Protein 3O3Y (pdb70)

Radius of gyration: 16.65 Å; Cα contacts (8 Å, |Δi|>4): 1; chains: 1; bounding box: 28×27×44 Å

B-factor: mean 24.25, std 10.55, range [11.46, 58.09]

Structure (mmCIF, N/CA/C/O backbone):
data_3O3Y
#
_entry.id   3O3Y
#
_cell.length_a   33.036
_cell.length_b   33.036
_cell.length_c   48.900
_cell.angle_alpha   90.00
_cell.angle_beta   90.00
_cell.angle_gamma   120.00
#
_symmetry.space_group_name_H-M   'P 31 2 1'
#
loop_
_entity.id
_entity.type
_entity.pdbx_description
1 polymer 'chimeric alpha+alpha/beta peptide based on the CHR domain sequence of gp41'
2 non-polymer 'CHLORIDE ION'
3 water water
#
loop_
_atom_site.group_PDB
_atom_site.id
_atom_site.type_symbol
_atom_site.label_atom_id
_atom_site.label_alt_id
_atom_site.label_comp_id
_atom_site.label_asym_id
_atom_site.label_entity_id
_atom_site.label_seq_id
_atom_site.pdbx_PDB_ins_code
_atom_site.Cartn_x
_atom_site.Cartn_y
_atom_site.Cartn_z
_atom_site.occupancy
_atom_site.B_i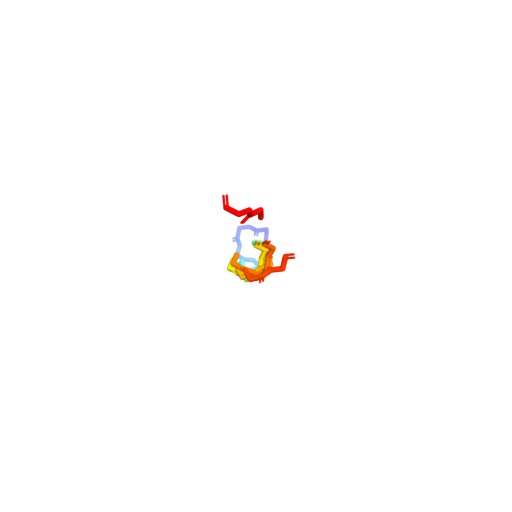so_or_equiv
_atom_site.auth_seq_id
_atom_site.auth_comp_id
_atom_site.auth_asym_id
_atom_site.auth_atom_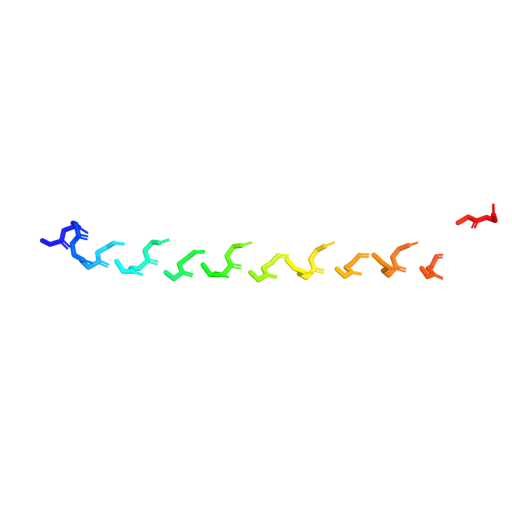id
_atom_site.pdbx_PDB_model_num
ATOM 1 N N . THR A 1 3 ? -3.942 3.343 18.888 1.00 47.00 2 THR A N 1
ATOM 2 C CA . THR A 1 3 ? -5.088 4.208 19.120 1.00 44.32 2 THR A CA 1
ATOM 3 C C . THR A 1 3 ? -5.411 5.053 17.890 1.00 42.77 2 THR A C 1
ATOM 4 O O . THR A 1 3 ? -6.445 4.818 17.255 1.00 44.74 2 THR A O 1
ATOM 9 N N . TRP A 1 4 ? -4.537 6.005 17.538 1.00 39.83 3 TRP A N 1
ATOM 10 C CA A TRP A 1 4 ? -4.814 6.924 16.408 0.50 37.97 3 TRP A CA 1
ATOM 11 C CA B TRP A 1 4 ? -4.798 6.903 16.414 0.50 38.86 3 TRP A CA 1
ATOM 12 C C . TRP A 1 4 ? -4.816 6.180 15.063 1.00 37.48 3 TRP A C 1
ATOM 13 O O . TRP A 1 4 ? -5.805 6.221 14.334 1.00 31.62 3 TRP A O 1
ATOM 53 N N . GLU A 1 5 ? -3.731 5.500 14.734 1.00 38.64 4 GLU A N 1
ATOM 54 C CA . GLU A 1 5 ? -3.672 4.716 13.496 1.00 40.21 4 GLU A CA 1
ATOM 55 C C . GLU A 1 5 ? -4.922 3.864 13.279 1.00 38.26 4 GLU A C 1
ATOM 56 O O . GLU A 1 5 ? -5.456 3.841 12.177 1.00 38.69 4 GLU A O 1
ATOM 62 N N . ALA A 1 6 ? -5.388 3.162 14.307 1.00 34.72 5 ALA A N 1
ATOM 63 C CA . ALA A 1 6 ? -6.510 2.250 14.117 1.00 33.42 5 ALA A CA 1
ATOM 64 C C . ALA A 1 6 ? -7.822 3.024 14.092 1.00 30.56 5 ALA A C 1
ATOM 65 O O . ALA A 1 6 ? -8.537 3.050 13.056 1.00 28.80 5 ALA A O 1
ATOM 72 N N . TRP A 1 7 ? -8.130 3.690 15.199 1.00 23.96 6 TRP A N 1
ATOM 73 C CA . TRP A 1 7 ? -9.487 4.189 15.412 1.00 22.67 6 TRP A CA 1
ATOM 74 C C . TRP A 1 7 ? -9.708 5.531 14.730 1.00 21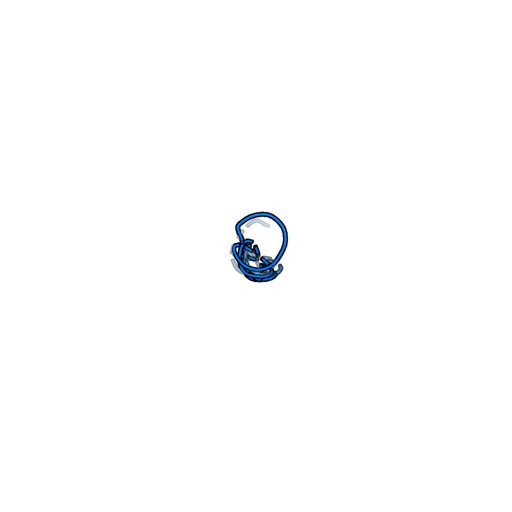.65 6 TRP A C 1
ATOM 75 O O . TRP A 1 7 ? -10.635 5.723 13.942 1.00 20.58 6 TRP A O 1
ATOM 96 N N . ASP A 1 8 ? -8.875 6.504 15.048 1.00 21.52 7 ASP A N 1
ATOM 97 C CA . ASP A 1 8 ? -9.114 7.849 14.488 1.00 22.25 7 ASP A CA 1
ATOM 98 C C . ASP A 1 8 ? -8.821 7.831 12.999 1.00 20.41 7 ASP A C 1
ATOM 99 O O . ASP A 1 8 ? -9.572 8.431 12.254 1.00 21.14 7 ASP A O 1
ATOM 124 N N . ALA A 1 10 ? -9.913 4.668 10.918 1.00 16.98 9 ALA A N 1
ATOM 125 C CA . ALA A 1 10 ? -11.315 4.398 10.630 1.00 16.89 9 ALA A CA 1
ATOM 126 C C . ALA A 1 10 ? -12.226 5.607 10.496 1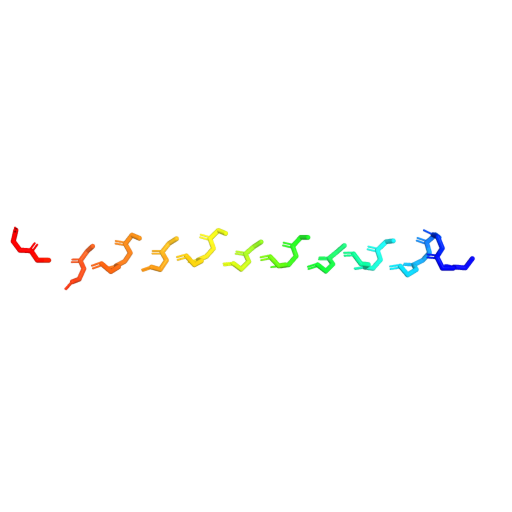.00 14.08 9 ALA A C 1
ATOM 127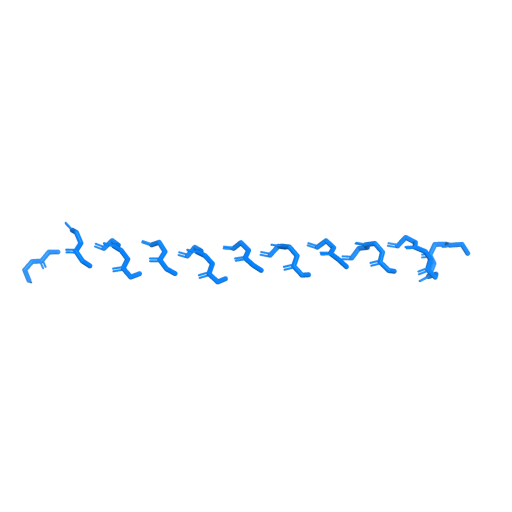 O O . ALA A 1 10 ? -13.007 5.710 9.548 1.00 14.08 9 ALA A O 1
ATOM 134 N N . ILE A 1 11 ? -12.139 6.492 11.458 1.00 13.99 10 ILE A N 1
ATOM 135 C CA . ILE A 1 11 ? -13.025 7.618 11.476 1.00 13.22 10 ILE A CA 1
ATOM 136 C C . ILE A 1 11 ? -12.692 8.606 10.358 1.00 13.83 10 ILE A C 1
ATOM 137 O O . ILE A 1 11 ? -13.588 9.091 9.685 1.00 14.09 10 ILE A O 1
ATOM 153 N N . ALA A 1 12 ? -11.422 8.913 10.187 1.00 14.05 11 ALA A N 1
ATOM 154 C CA . ALA A 1 12 ? -11.019 9.894 9.196 1.00 14.22 11 ALA A CA 1
ATOM 155 C C . ALA A 1 12 ? -11.150 9.403 7.769 1.00 13.61 11 ALA A C 1
ATOM 156 O O . ALA A 1 12 ? -11.422 10.172 6.865 1.00 14.86 11 ALA A O 1
ATOM 181 N N . TYR A 1 14 ? -14.168 7.017 7.084 1.00 13.13 13 TYR A N 1
ATOM 182 C CA . TYR A 1 14 ? -15.520 7.557 7.077 1.00 12.42 13 TYR A CA 1
ATOM 183 C C . TYR A 1 14 ? -15.687 9.008 6.692 1.00 12.07 13 TYR A C 1
ATOM 184 O O . TYR A 1 14 ? -16.534 9.354 5.861 1.00 13.49 13 TYR A O 1
ATOM 202 N N . ALA A 1 15 ? -14.888 9.873 7.295 1.00 11.82 14 ALA A N 1
ATOM 203 C CA . ALA A 1 15 ? -15.048 11.289 7.049 1.00 12.73 14 ALA A CA 1
ATOM 204 C C . ALA A 1 15 ? -14.658 11.675 5.603 1.00 12.56 14 ALA A C 1
ATOM 205 O O . ALA A 1 15 ? -15.327 12.471 4.984 1.00 14.33 14 ALA A O 1
ATOM 229 N N . ARG A 1 17 ? -15.344 8.957 2.847 1.00 13.72 16 ARG A N 1
ATOM 230 C CA . ARG A 1 17 ? -16.694 8.660 2.416 1.00 14.35 16 ARG A CA 1
ATOM 231 C C . ARG A 1 17 ? -17.647 9.840 2.394 1.00 12.12 16 ARG A C 1
ATOM 232 O O . ARG A 1 17 ? -18.295 10.059 1.400 1.00 13.25 16 ARG A O 1
ATOM 253 N N . ILE A 1 18 ? -17.731 10.576 3.488 1.00 11.46 17 ILE A N 1
ATOM 254 C CA . ILE A 1 18 ? -18.684 11.673 3.518 1.00 12.26 17 ILE A CA 1
ATOM 255 C C . ILE A 1 18 ? -18.257 12.869 2.659 1.00 13.06 17 ILE A C 1
ATOM 256 O O . ILE A 1 18 ? -19.044 13.414 1.912 1.00 12.50 17 ILE A O 1
ATOM 272 N N . GLU A 1 19 ? -16.999 13.231 2.730 1.00 12.01 18 GLU A N 1
ATOM 273 C CA . GLU A 1 19 ? -16.523 14.353 1.966 1.00 13.20 18 GLU A CA 1
ATOM 274 C C . GLU A 1 19 ? -16.559 14.126 0.465 1.00 12.38 18 GLU A C 1
ATOM 275 O O . GLU A 1 19 ? -16.914 15.010 -0.309 1.00 13.02 18 GLU A O 1
ATOM 304 N N . LEU A 1 21 ? -19.161 11.464 -0.956 1.00 12.07 20 LEU A N 1
ATOM 305 C CA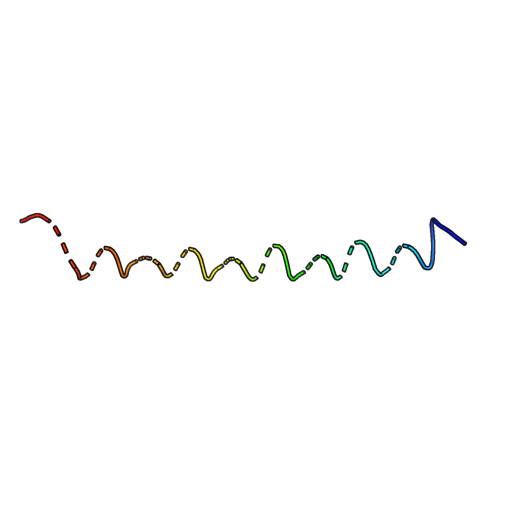 . LEU A 1 21 ? -20.564 11.785 -1.093 1.00 12.95 20 LEU A CA 1
ATOM 306 C C . LEU A 1 21 ? -20.888 13.223 -1.391 1.00 12.27 20 LEU A C 1
ATOM 307 O O . LEU A 1 21 ? -21.618 13.483 -2.327 1.00 13.32 20 LEU A O 1
ATOM 323 N N . ILE A 1 22 ? -20.333 14.154 -0.612 1.00 12.16 21 ILE A N 1
ATOM 324 C CA . ILE A 1 22 ? -20.657 15.572 -0.807 1.00 11.71 21 ILE A CA 1
ATOM 325 C C . ILE A 1 22 ? -20.092 16.058 -2.133 1.00 11.73 21 ILE A C 1
ATOM 326 O O . ILE A 1 22 ? -20.801 16.621 -2.938 1.00 12.43 21 ILE A O 1
ATOM 358 N N . ALA A 1 24 ? -19.730 13.644 -5.193 1.00 12.86 23 ALA A N 1
ATOM 359 C CA . ALA A 1 24 ? -20.908 13.200 -5.940 1.00 12.25 23 ALA A CA 1
ATOM 360 C C . ALA A 1 24 ? -22.098 14.159 -6.001 1.00 11.70 23 ALA A C 1
ATOM 361 O O . ALA A 1 24 ? -22.649 14.408 -7.076 1.00 13.14 23 ALA A O 1
ATOM 368 N N . ALA A 1 25 ? -22.524 14.641 -4.833 1.00 11.97 24 ALA A N 1
ATOM 369 C CA . ALA A 1 25 ? -23.701 15.467 -4.771 1.00 12.14 24 ALA A CA 1
ATOM 370 C C . ALA A 1 25 ? -23.491 16.838 -5.418 1.00 12.40 24 ALA A C 1
ATOM 371 O O . ALA A 1 25 ? -24.368 17.337 -6.081 1.00 13.69 24 ALA A O 1
ATOM 378 N N . GLN A 1 26 ? -22.297 17.419 -5.236 1.00 12.65 25 GLN A N 1
ATOM 379 C CA . GLN A 1 26 ? -21.983 18.737 -5.756 1.00 13.53 25 GLN A CA 1
ATOM 380 C C . GLN A 1 26 ? -21.673 18.715 -7.259 1.00 14.30 25 GLN A C 1
ATOM 381 O O . GLN A 1 26 ? -21.949 19.667 -7.950 1.00 15.88 25 GLN A O 1
ATOM 413 N N . GLN A 1 28 ? -23.894 16.257 -9.150 1.00 13.89 27 GLN A N 1
ATOM 414 C CA . GLN A 1 28 ? -25.301 16.587 -9.344 1.00 14.71 27 GLN A CA 1
ATOM 415 C C . GLN A 1 28 ? -25.708 18.026 -9.354 1.00 13.41 27 GLN A C 1
ATOM 416 O O . GLN A 1 28 ? -26.472 18.442 -10.191 1.00 15.25 27 GLN A O 1
ATOM 430 N N . GLN A 1 29 ? -25.273 18.778 -8.369 1.00 13.91 28 GLN A N 1
ATOM 431 C CA . GLN A 1 29 ? -25.706 20.143 -8.254 1.00 13.34 28 GLN A CA 1
ATOM 432 C C . GLN A 1 29 ? -25.208 21.013 -9.405 1.00 14.70 28 GLN A C 1
ATOM 433 O O . GLN A 1 29 ? -25.947 21.767 -9.980 1.00 17.58 28 GLN A O 1
ATOM 465 N N . LYS A 1 31 ? -24.729 19.254 -12.838 1.00 15.87 30 LYS A N 1
ATOM 466 C CA . LYS A 1 31 ? -25.875 18.879 -13.658 1.00 16.63 30 LYS A CA 1
ATOM 467 C C . LYS 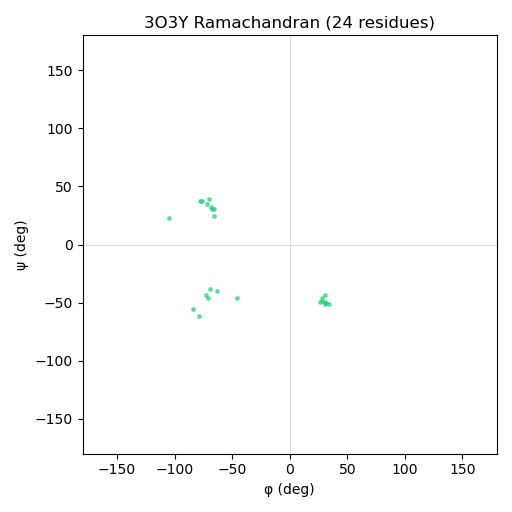A 1 31 ? -27.134 19.702 -13.511 1.00 14.81 30 LYS A C 1
ATOM 468 O O . LYS A 1 31 ? -27.750 20.055 -14.513 1.00 15.39 30 LYS A O 1
ATOM 487 N N . ASN A 1 32 ? -27.532 19.985 -12.269 1.00 13.98 31 ASN A N 1
ATOM 488 C CA . ASN A 1 32 ? -28.728 20.734 -12.034 1.00 15.20 31 ASN A CA 1
ATOM 489 C C . ASN A 1 32 ? -28.602 22.130 -12.597 1.00 16.21 31 ASN A C 1
ATOM 490 O O . ASN A 1 32 ? -29.573 22.648 -13.198 1.00 16.30 31 ASN A O 1
ATOM 501 N N . GLU A 1 33 ? -27.422 22.722 -12.435 1.00 16.23 32 GLU A N 1
ATOM 502 C CA . GLU A 1 33 ? -27.226 24.083 -12.883 1.00 18.43 32 GLU A CA 1
ATOM 503 C C . GLU A 1 33 ? -27.068 24.174 -14.403 1.00 17.86 32 GLU A C 1
ATOM 504 O O . GLU A 1 33 ? -27.493 25.129 -15.010 1.00 19.33 32 GLU A O 1
ATOM 533 N N . ALA A 1 35 ? -29.328 21.721 -16.336 1.00 16.98 34 ALA A N 1
ATOM 534 C CA . ALA A 1 35 ? -30.745 21.903 -16.341 1.00 18.02 34 ALA A CA 1
ATOM 535 C C . ALA A 1 35 ? -31.341 23.278 -16.241 1.00 20.63 34 ALA A C 1
ATOM 536 O O . ALA A 1 35 ? -32.271 23.515 -16.956 1.00 24.30 34 ALA A O 1
ATOM 543 N N . LEU A 1 36 ? -30.820 24.137 -15.341 1.00 17.99 35 LEU A N 1
ATOM 544 C CA . LEU A 1 36 ? -31.424 25.389 -14.948 1.00 19.53 35 LEU A CA 1
ATOM 545 C C . LEU A 1 36 ? -30.801 26.650 -15.498 1.00 20.91 35 LEU A C 1
ATOM 546 O O . LEU A 1 36 ? -31.454 27.665 -15.542 1.00 28.05 35 LEU A O 1
ATOM 578 N N . GLU A 1 38 ? -27.691 28.251 -19.748 1.00 32.58 37 GLU A N 1
ATOM 579 C CA A GLU A 1 38 ? -27.708 29.231 -20.827 0.50 33.99 37 GLU A CA 1
ATOM 580 C CA B GLU A 1 38 ? -27.708 29.235 -20.828 0.50 34.43 37 GLU A CA 1
ATOM 581 C C . GLU A 1 38 ? -28.172 28.541 -22.099 1.00 35.27 37 GLU A C 1
ATOM 582 O O . GLU A 1 38 ? -28.325 27.296 -22.119 1.00 35.41 37 GLU A O 1
ATOM 604 N N . LEU A 1 39 ? -28.418 29.326 -23.147 1.00 34.08 38 LEU A N 1
ATOM 605 C CA . LEU A 1 39 ? -28.835 28.741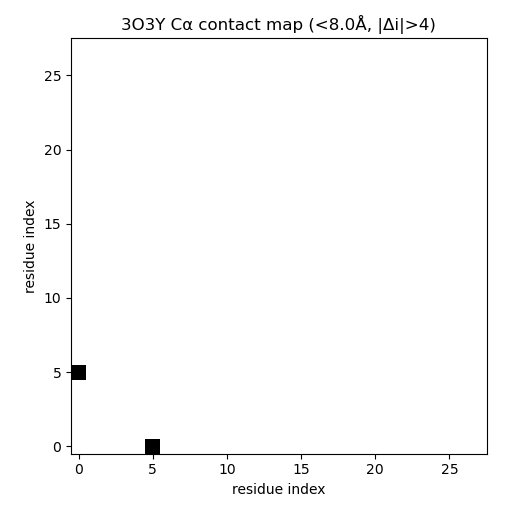 -24.416 1.00 35.12 38 LEU A CA 1
ATOM 606 C C . LEU A 1 39 ? -27.629 28.021 -25.083 1.00 38.53 38 LEU A C 1
ATOM 607 O O . LEU A 1 39 ? -26.574 28.629 -25.350 1.00 40.95 38 LEU A O 1
#

Solvent-accessible surface area: 3708 Å² total

Sequence (28 aa):
TWWEAWDAIAYARIELIAAQQQKNEALEEL

Secondary structure (DSSP, 8-state):
-TTTT-----------------------

Foldseek 3Di:
DCVPPVVVVCCCVVCCVVVCCCVVCVPD